Protein AF-A0A6M7V597-F1 (afdb_monomer_lite)

pLDDT: mean 85.28, std 13.42, range [44.25, 96.81]

Structure (mmCIF, N/CA/C/O backbone):
data_AF-A0A6M7V597-F1
#
_entry.id   AF-A0A6M7V597-F1
#
loop_
_atom_site.group_PDB
_atom_site.id
_atom_site.type_symbol
_atom_site.label_atom_id
_atom_site.label_alt_id
_atom_site.label_comp_id
_atom_site.label_asym_id
_atom_site.label_entity_id
_atom_site.label_seq_id
_atom_site.pdbx_PDB_ins_code
_atom_site.Cartn_x
_atom_site.Cartn_y
_atom_site.Cartn_z
_atom_site.occupancy
_atom_site.B_iso_or_equiv
_atom_site.auth_seq_id
_atom_site.auth_comp_id
_atom_site.auth_asym_id
_atom_site.auth_atom_id
_atom_site.pdbx_PDB_model_num
ATOM 1 N N . MET A 1 1 ? 10.655 -44.621 20.139 1.00 44.75 1 MET A N 1
ATOM 2 C CA . MET A 1 1 ? 10.501 -44.171 18.740 1.00 44.75 1 MET A CA 1
ATOM 3 C C . MET A 1 1 ? 11.070 -42.767 18.638 1.00 44.75 1 MET A C 1
ATOM 5 O O . MET A 1 1 ? 10.495 -41.849 19.202 1.00 44.75 1 MET A O 1
ATOM 9 N N . THR A 1 2 ? 12.238 -42.607 18.026 1.00 50.59 2 THR A N 1
ATOM 10 C CA . THR A 1 2 ? 12.882 -41.307 17.798 1.00 50.59 2 THR A CA 1
ATOM 11 C C . THR A 1 2 ? 12.328 -40.707 16.506 1.00 50.59 2 THR A C 1
ATOM 13 O O . THR A 1 2 ? 12.593 -41.222 15.424 1.00 50.59 2 THR A O 1
ATOM 16 N N . MET A 1 3 ? 11.522 -39.646 16.609 1.00 46.53 3 MET A N 1
ATOM 17 C CA . MET A 1 3 ? 11.126 -38.854 15.441 1.00 46.53 3 MET A CA 1
ATOM 18 C C . MET A 1 3 ? 12.353 -38.110 14.910 1.00 46.53 3 MET A C 1
ATOM 20 O O . MET A 1 3 ? 12.938 -37.299 15.625 1.00 46.53 3 MET A O 1
ATOM 24 N N . GLN A 1 4 ? 12.750 -38.387 13.668 1.00 58.03 4 GLN A N 1
ATOM 25 C CA . GLN A 1 4 ? 13.711 -37.535 12.975 1.00 58.03 4 GLN A CA 1
ATOM 26 C C . GLN A 1 4 ? 13.015 -36.241 12.527 1.00 58.03 4 GLN A C 1
ATOM 28 O O . GLN A 1 4 ? 11.910 -36.312 11.983 1.00 58.03 4 GLN A O 1
ATOM 33 N N . PRO A 1 5 ? 13.627 -35.061 12.729 1.00 61.28 5 PRO A N 1
ATOM 34 C CA . PRO A 1 5 ? 13.086 -33.817 12.205 1.00 61.28 5 PRO A CA 1
ATOM 35 C C . PRO A 1 5 ? 13.199 -33.837 10.679 1.00 61.28 5 PRO A C 1
ATOM 37 O O . PRO A 1 5 ? 14.294 -33.972 10.133 1.00 61.28 5 PRO A O 1
ATOM 40 N N . SER A 1 6 ? 12.070 -33.711 9.977 1.00 66.00 6 SER A N 1
ATOM 41 C CA . SER A 1 6 ? 12.079 -33.568 8.522 1.00 66.00 6 SER A CA 1
ATOM 42 C C . SER A 1 6 ? 12.897 -32.333 8.146 1.00 66.00 6 SER A C 1
ATOM 44 O O . SER A 1 6 ? 12.574 -31.222 8.574 1.00 66.00 6 SER A O 1
ATOM 46 N N . THR A 1 7 ? 13.947 -32.508 7.349 1.00 73.50 7 THR A N 1
ATOM 47 C CA . THR A 1 7 ? 14.722 -31.392 6.809 1.00 73.50 7 THR A CA 1
ATOM 48 C C . THR A 1 7 ? 13.814 -30.585 5.885 1.00 73.50 7 THR A C 1
ATOM 50 O O . THR A 1 7 ? 13.470 -31.038 4.797 1.00 73.50 7 THR A O 1
ATOM 53 N N . PHE A 1 8 ? 13.381 -29.402 6.321 1.00 73.38 8 PHE A N 1
ATOM 54 C CA . PHE A 1 8 ? 12.708 -28.461 5.433 1.00 73.38 8 PHE A CA 1
ATOM 55 C C . PHE A 1 8 ? 13.713 -28.028 4.361 1.00 73.38 8 PHE A C 1
ATOM 57 O O . PHE A 1 8 ? 14.662 -27.305 4.659 1.00 73.38 8 PHE A O 1
ATOM 64 N N . ILE A 1 9 ? 13.530 -28.510 3.129 1.00 75.06 9 ILE A N 1
ATOM 65 C CA . ILE A 1 9 ? 14.325 -28.116 1.962 1.00 75.06 9 ILE A CA 1
ATOM 66 C C . ILE A 1 9 ? 13.472 -27.134 1.147 1.00 75.06 9 ILE A C 1
ATOM 68 O O . ILE A 1 9 ? 12.518 -27.558 0.488 1.00 75.06 9 ILE A O 1
ATOM 72 N N . PRO A 1 10 ? 13.773 -25.823 1.179 1.00 72.88 10 PRO A N 1
ATOM 73 C CA . PRO A 1 10 ? 13.021 -24.840 0.411 1.00 72.88 10 PRO A CA 1
ATOM 74 C C . PRO A 1 10 ? 13.079 -25.159 -1.088 1.00 72.88 10 PRO A C 1
ATOM 76 O O . PRO A 1 10 ? 14.158 -25.278 -1.662 1.00 72.88 10 PRO A O 1
ATOM 79 N N . GLY A 1 11 ? 11.918 -25.254 -1.738 1.00 66.88 11 GLY A N 1
ATOM 80 C CA . GLY A 1 11 ? 11.824 -25.315 -3.200 1.00 66.88 11 GLY A CA 1
ATOM 81 C C . GLY A 1 11 ? 11.736 -26.709 -3.829 1.00 66.88 11 GLY A C 1
ATOM 82 O O . GLY A 1 11 ? 11.603 -26.788 -5.049 1.00 66.88 11 GLY A O 1
ATOM 83 N N . ALA A 1 12 ? 11.752 -27.789 -3.040 1.00 65.81 12 ALA A N 1
ATOM 84 C CA . ALA A 1 12 ? 11.666 -29.161 -3.559 1.00 65.81 12 ALA A CA 1
ATOM 85 C C . ALA A 1 12 ? 10.369 -29.443 -4.355 1.00 65.81 12 ALA A C 1
ATOM 87 O O . ALA A 1 12 ? 10.375 -30.252 -5.282 1.00 65.81 12 ALA A O 1
ATOM 88 N N . ASP A 1 13 ? 9.289 -28.709 -4.065 1.00 61.59 13 ASP A N 1
ATOM 89 C CA . ASP A 1 13 ? 7.947 -28.998 -4.591 1.00 61.59 13 ASP A CA 1
ATOM 90 C C . ASP A 1 13 ? 7.454 -27.985 -5.642 1.00 61.59 13 ASP A C 1
ATOM 92 O O . ASP A 1 13 ? 6.268 -27.959 -5.991 1.00 61.59 13 ASP A O 1
ATOM 96 N N . VAL A 1 14 ? 8.323 -27.100 -6.148 1.00 59.81 14 VAL A N 1
ATOM 97 C CA . VAL A 1 14 ? 7.890 -25.975 -6.995 1.00 59.81 14 VAL A CA 1
ATOM 98 C C . VAL A 1 14 ? 7.530 -26.458 -8.402 1.00 59.81 14 VAL A C 1
ATOM 100 O O . VAL A 1 14 ? 8.350 -26.495 -9.316 1.00 59.81 14 VAL A O 1
ATOM 103 N N . LYS A 1 15 ? 6.253 -26.790 -8.606 1.00 63.53 15 LYS A N 1
ATOM 104 C CA . LYS A 1 15 ? 5.660 -26.939 -9.940 1.00 63.53 15 LYS A CA 1
ATOM 105 C C . LYS A 1 15 ? 5.318 -25.561 -10.501 1.00 63.53 15 LYS A C 1
ATOM 107 O O . LYS A 1 15 ? 4.568 -24.803 -9.889 1.00 63.53 15 LYS A O 1
ATOM 112 N N . ASN A 1 16 ? 5.821 -25.252 -11.695 1.00 55.03 16 ASN A N 1
ATOM 113 C CA . ASN A 1 16 ? 5.473 -24.015 -12.391 1.00 55.03 16 ASN A CA 1
ATOM 114 C C . ASN A 1 16 ? 3.992 -24.037 -12.817 1.00 55.03 16 ASN A C 1
ATOM 116 O O . ASN A 1 16 ? 3.599 -24.906 -13.601 1.00 55.03 16 ASN A O 1
ATOM 120 N N . PRO A 1 17 ? 3.153 -23.093 -12.355 1.00 62.25 17 PRO A N 1
ATOM 121 C CA . PRO A 1 17 ? 1.763 -23.033 -12.782 1.00 62.25 17 PRO A CA 1
ATOM 122 C C . PRO A 1 17 ? 1.664 -22.660 -14.270 1.00 62.25 17 PRO A C 1
ATOM 124 O O . PRO A 1 17 ? 2.382 -21.786 -14.762 1.00 62.25 17 PRO A O 1
ATOM 127 N N . ARG A 1 18 ? 0.736 -23.298 -14.997 1.00 52.53 18 ARG A N 1
ATOM 128 C CA . ARG A 1 18 ? 0.399 -22.937 -16.385 1.00 52.53 18 ARG A CA 1
ATOM 129 C C . ARG A 1 18 ? -0.275 -21.561 -16.411 1.00 52.53 18 ARG A C 1
ATOM 131 O O . ARG A 1 18 ? -1.424 -21.415 -16.006 1.00 52.53 18 ARG A O 1
ATOM 138 N N . TRP A 1 19 ? 0.432 -20.552 -16.912 1.00 58.47 19 TRP A N 1
ATOM 139 C CA . TRP A 1 19 ? -0.102 -19.202 -17.110 1.00 58.47 19 TRP A CA 1
ATOM 140 C C . TRP A 1 19 ? -0.934 -19.114 -18.396 1.00 58.47 19 TRP A C 1
ATOM 142 O O . TRP A 1 19 ? -0.467 -19.472 -19.471 1.00 58.47 19 TRP A O 1
ATOM 152 N N . THR A 1 20 ? -2.153 -18.575 -18.310 1.00 62.25 20 THR A N 1
ATOM 153 C CA . THR A 1 20 ? -3.087 -18.447 -19.449 1.00 62.25 20 THR A CA 1
ATOM 154 C C . THR A 1 20 ? -2.984 -17.113 -20.201 1.00 62.25 20 THR A C 1
ATOM 156 O O . THR A 1 20 ? -3.769 -16.857 -21.109 1.00 62.25 20 THR A O 1
ATOM 159 N N . GLY A 1 21 ? -2.050 -16.226 -19.832 1.00 60.31 21 GLY A N 1
ATOM 160 C CA . GLY A 1 21 ? -1.792 -14.936 -20.500 1.00 60.31 21 GLY A CA 1
ATOM 161 C C . GLY A 1 21 ? -2.927 -13.892 -20.447 1.00 60.31 21 GLY A C 1
ATOM 162 O O . GLY A 1 21 ? -2.688 -12.711 -20.713 1.00 60.31 21 GLY A O 1
ATOM 163 N N . LYS A 1 22 ? -4.153 -14.282 -20.071 1.00 68.00 22 LYS A N 1
ATOM 164 C CA . LYS A 1 22 ? -5.321 -13.398 -19.979 1.00 68.00 22 LYS A CA 1
ATOM 165 C C . LYS A 1 22 ? -5.169 -12.422 -18.811 1.00 68.00 22 LYS A C 1
ATOM 167 O O . LYS A 1 22 ? -4.877 -12.805 -17.680 1.00 68.00 22 LYS A O 1
ATOM 172 N N . ARG A 1 23 ? -5.368 -11.132 -19.091 1.00 63.28 23 ARG A N 1
ATOM 173 C CA . ARG A 1 23 ? -5.277 -10.061 -18.089 1.00 63.28 23 ARG A CA 1
ATOM 174 C C . ARG A 1 23 ? -6.613 -9.904 -17.366 1.00 63.28 23 ARG A C 1
ATOM 176 O O . ARG A 1 23 ? -7.634 -9.696 -18.016 1.00 63.28 23 ARG A O 1
ATOM 183 N N . LYS A 1 24 ? -6.591 -9.940 -16.032 1.00 66.19 24 LYS A N 1
ATOM 184 C CA . LYS A 1 24 ? -7.755 -9.618 -15.197 1.00 66.19 24 LYS A CA 1
ATOM 185 C C . LYS A 1 24 ? -8.059 -8.117 -15.298 1.00 66.19 24 LYS A C 1
ATOM 187 O O . LYS A 1 24 ? -7.165 -7.299 -15.075 1.00 66.19 24 LYS A O 1
ATOM 192 N N . LYS A 1 25 ? -9.296 -7.759 -15.653 1.00 69.62 25 LYS A N 1
ATOM 193 C CA . LYS A 1 25 ? -9.825 -6.400 -15.465 1.00 69.62 25 LYS A CA 1
ATOM 194 C C . LYS A 1 25 ? -10.380 -6.331 -14.045 1.00 69.62 25 LYS A C 1
ATOM 196 O O . LYS A 1 25 ? -11.213 -7.158 -13.698 1.00 69.62 25 LYS A O 1
ATOM 201 N N . ILE A 1 26 ? -9.883 -5.395 -13.246 1.00 67.19 26 ILE A N 1
ATOM 202 C CA . ILE A 1 26 ? -10.369 -5.159 -11.881 1.00 67.19 26 ILE A CA 1
ATOM 203 C C . ILE A 1 26 ? -11.275 -3.924 -11.917 1.00 67.19 26 ILE A C 1
ATOM 205 O O . ILE A 1 26 ? -10.907 -2.957 -12.603 1.00 67.19 26 ILE A O 1
ATOM 209 N N . PRO A 1 27 ? -12.444 -3.948 -11.249 1.00 68.00 27 PRO A N 1
ATOM 210 C CA . PRO A 1 27 ? -13.288 -2.771 -11.105 1.00 68.00 27 PRO A CA 1
ATOM 211 C C . PRO A 1 27 ? -12.476 -1.639 -10.475 1.00 68.00 27 PRO A C 1
ATOM 213 O O . PRO A 1 27 ? -11.768 -1.834 -9.490 1.00 68.00 27 PRO A O 1
ATOM 216 N N . ARG A 1 28 ? -12.539 -0.445 -11.064 1.00 73.56 28 ARG A N 1
ATOM 217 C CA . ARG A 1 28 ? -11.956 0.737 -10.426 1.00 73.56 28 ARG A CA 1
ATOM 218 C C . ARG A 1 28 ? -12.933 1.256 -9.380 1.00 73.56 28 ARG A C 1
ATOM 220 O O . ARG A 1 28 ? -14.139 1.282 -9.623 1.00 73.56 28 ARG A O 1
ATOM 227 N N . CYS A 1 29 ? -12.400 1.724 -8.260 1.00 71.75 29 CYS A N 1
ATOM 228 C CA . CYS A 1 29 ? -13.127 2.459 -7.242 1.00 71.75 29 CYS A CA 1
ATOM 229 C C . CYS A 1 29 ? -13.735 3.707 -7.892 1.00 71.75 29 CYS A C 1
ATOM 231 O O . CYS A 1 29 ? -13.055 4.700 -8.151 1.00 71.75 29 CYS A O 1
ATOM 233 N N . THR A 1 30 ? -15.015 3.607 -8.242 1.00 63.25 30 THR A N 1
ATOM 234 C CA . THR A 1 30 ? -15.717 4.620 -9.043 1.00 63.25 30 THR A CA 1
ATOM 235 C C . THR A 1 30 ? -16.148 5.795 -8.165 1.00 63.25 30 THR A C 1
ATOM 237 O O . THR A 1 30 ? -16.173 6.936 -8.610 1.00 63.25 30 THR A O 1
ATOM 240 N N . SER A 1 31 ? -16.382 5.527 -6.880 1.00 69.88 31 SER A N 1
ATOM 241 C CA . SER A 1 31 ? -16.787 6.496 -5.858 1.00 69.88 31 SER A CA 1
ATOM 242 C C . SER A 1 31 ? -15.650 7.418 -5.392 1.00 69.88 31 SER A C 1
ATOM 244 O O . SER A 1 31 ? -15.878 8.347 -4.616 1.00 69.88 31 SER A O 1
ATOM 246 N N . GLY A 1 32 ? -14.418 7.174 -5.848 1.00 81.38 32 GLY A N 1
ATOM 247 C CA . GLY A 1 32 ? -13.214 7.849 -5.371 1.00 81.38 32 GLY A CA 1
ATOM 248 C C . GLY A 1 32 ? -12.743 7.354 -3.998 1.00 81.38 32 GLY A C 1
ATOM 249 O O . GLY A 1 32 ? -13.398 6.556 -3.326 1.00 81.38 32 GLY A O 1
ATOM 250 N N . SER A 1 33 ? -11.579 7.842 -3.579 1.00 89.19 33 SER A N 1
ATOM 251 C CA . SER A 1 33 ? -10.914 7.473 -2.324 1.00 89.19 33 SER A CA 1
ATOM 252 C C . SER A 1 33 ? -10.693 8.696 -1.437 1.00 89.19 33 SER A C 1
ATOM 254 O O . SER A 1 33 ? -10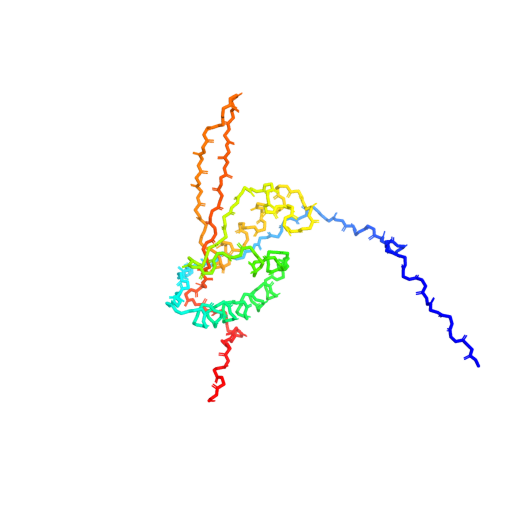.469 9.798 -1.940 1.00 89.19 33 SER A O 1
ATOM 256 N N . ILE A 1 34 ? -10.730 8.504 -0.120 1.00 90.94 34 ILE A N 1
ATOM 257 C CA . ILE A 1 34 ? -10.421 9.531 0.882 1.00 90.94 34 ILE A CA 1
ATOM 258 C C . ILE A 1 34 ? -9.113 9.158 1.572 1.00 90.94 34 ILE A C 1
ATOM 260 O O . ILE A 1 34 ? -8.862 7.990 1.870 1.00 90.94 34 ILE A O 1
ATOM 264 N N . HIS A 1 35 ? -8.263 10.157 1.808 1.00 91.44 35 HIS A N 1
ATOM 265 C CA . HIS A 1 35 ? -7.056 9.974 2.605 1.00 91.44 35 HIS A CA 1
ATOM 266 C C . HIS A 1 35 ? -7.406 9.500 4.011 1.00 91.44 35 HIS A C 1
ATOM 268 O O . HIS A 1 35 ? -8.301 10.057 4.640 1.00 91.44 35 HIS A O 1
ATOM 274 N N . MET A 1 36 ? -6.646 8.536 4.526 1.00 91.94 36 MET A N 1
ATOM 275 C CA . MET A 1 36 ? -6.746 8.182 5.937 1.00 91.94 36 MET A CA 1
ATOM 276 C C . MET A 1 36 ? -6.488 9.420 6.799 1.00 91.94 36 MET A C 1
ATOM 278 O O . MET A 1 36 ? -5.489 10.127 6.603 1.00 91.94 36 MET A O 1
ATOM 282 N N . THR A 1 37 ? -7.387 9.672 7.751 1.00 88.25 37 THR A N 1
ATOM 283 C CA . THR A 1 37 ? -7.129 10.622 8.831 1.00 88.25 37 THR A CA 1
ATOM 284 C C . THR A 1 37 ? -5.982 10.063 9.651 1.00 88.25 37 THR A C 1
ATOM 286 O O . THR A 1 37 ? -6.048 8.938 10.137 1.00 88.25 37 THR A O 1
ATOM 289 N N . TRP A 1 38 ? -4.904 10.830 9.740 1.00 88.62 38 TRP A N 1
ATOM 290 C CA . TRP A 1 38 ? -3.702 10.401 10.431 1.00 88.62 38 TRP A CA 1
ATOM 291 C C . TRP A 1 38 ? -3.657 11.038 11.814 1.00 88.62 38 TRP A C 1
ATOM 293 O O . TRP A 1 38 ? -3.958 12.227 11.956 1.00 88.62 38 TRP A O 1
ATOM 303 N N . GLY A 1 39 ? -3.300 10.239 12.815 1.00 88.38 39 GLY A N 1
ATOM 304 C CA . GLY A 1 39 ? -3.174 10.682 14.194 1.00 88.38 39 GLY A CA 1
ATOM 305 C C . GLY A 1 39 ? -2.070 11.714 14.405 1.00 88.38 39 GLY A C 1
ATOM 306 O O . GLY A 1 39 ? -1.161 11.873 13.587 1.00 88.38 39 GLY A O 1
ATOM 307 N N . LYS A 1 40 ? -2.125 12.401 15.546 1.00 89.81 40 LYS A N 1
ATOM 308 C CA . LYS A 1 40 ? -1.025 13.237 16.051 1.00 89.81 40 LYS A CA 1
ATOM 309 C C . LYS A 1 40 ? -0.078 12.432 16.933 1.00 89.81 40 LYS A C 1
ATOM 311 O O . LYS A 1 40 ? 1.110 12.741 16.997 1.00 89.81 40 LYS A O 1
ATOM 316 N N . THR A 1 41 ? -0.602 11.420 17.622 1.00 93.56 41 THR A N 1
ATOM 317 C CA . THR A 1 41 ? 0.178 10.542 18.498 1.00 93.56 41 THR A CA 1
ATOM 318 C C . THR A 1 41 ? 0.558 9.248 17.784 1.00 93.56 41 THR A C 1
ATOM 320 O O . THR A 1 41 ? -0.105 8.828 16.838 1.00 93.56 41 THR A O 1
ATOM 323 N N . ILE A 1 42 ? 1.627 8.587 18.244 1.00 91.25 42 ILE A N 1
ATOM 324 C CA . ILE A 1 42 ? 2.053 7.291 17.687 1.00 91.25 42 ILE A CA 1
ATOM 325 C C . ILE A 1 42 ? 0.923 6.264 17.808 1.00 91.25 42 ILE A C 1
ATOM 327 O O . ILE A 1 42 ? 0.658 5.554 16.846 1.00 91.25 42 ILE A O 1
ATOM 331 N N . LYS A 1 43 ? 0.222 6.234 18.949 1.00 92.44 43 LYS A N 1
ATOM 332 C CA . LYS A 1 43 ? -0.906 5.324 19.173 1.00 92.44 43 LYS A CA 1
ATOM 333 C C . LYS A 1 43 ? -2.011 5.529 18.135 1.00 92.44 43 LYS A C 1
ATOM 335 O O . LYS A 1 43 ? -2.371 4.582 17.454 1.00 92.44 43 LYS A O 1
ATOM 340 N N . GLU A 1 44 ? -2.459 6.768 17.935 1.00 93.00 44 GLU A N 1
ATOM 341 C CA . GLU A 1 44 ? -3.467 7.083 16.912 1.00 93.00 44 GLU A CA 1
ATOM 342 C C . GLU A 1 44 ? -3.000 6.723 15.490 1.00 93.00 44 GLU A C 1
ATOM 344 O O . GLU A 1 44 ? -3.811 6.337 14.654 1.00 93.00 44 GLU A O 1
ATOM 349 N N . CYS A 1 45 ? -1.701 6.843 15.193 1.00 93.75 45 CYS A N 1
ATOM 350 C CA . CYS A 1 45 ? -1.147 6.430 13.900 1.00 93.75 45 CYS A CA 1
ATOM 351 C C . CYS A 1 45 ? -1.161 4.904 13.724 1.00 93.75 45 CYS A C 1
ATOM 353 O O . CYS A 1 45 ? -1.469 4.420 12.636 1.00 93.75 45 CYS A O 1
ATOM 355 N N . GLU A 1 46 ? -0.825 4.147 14.772 1.00 94.12 46 GLU A N 1
ATOM 356 C CA . GLU A 1 46 ? -0.903 2.681 14.763 1.00 94.12 46 GLU A CA 1
ATOM 357 C C . GLU A 1 46 ? -2.353 2.206 14.643 1.00 94.12 46 GLU A C 1
ATOM 359 O O . GLU A 1 46 ? -2.624 1.309 13.849 1.00 94.12 46 GLU A O 1
ATOM 364 N N . ASP A 1 47 ? -3.285 2.839 15.358 1.00 93.75 47 ASP A N 1
ATOM 365 C CA . ASP A 1 47 ? -4.715 2.534 15.268 1.00 93.75 47 ASP A CA 1
ATOM 366 C C . ASP A 1 47 ? -5.254 2.828 13.864 1.00 93.75 47 ASP A C 1
ATOM 368 O O . ASP A 1 47 ? -5.846 1.952 13.236 1.00 93.75 47 ASP A O 1
ATOM 372 N N . ALA A 1 48 ? -4.939 4.001 13.303 1.00 93.81 48 ALA A N 1
ATOM 373 C CA . ALA A 1 48 ? -5.302 4.337 11.928 1.00 93.81 48 ALA A CA 1
ATOM 374 C C . ALA A 1 48 ? -4.696 3.352 10.914 1.00 93.81 48 ALA A C 1
ATOM 376 O O . ALA A 1 48 ? -5.350 2.971 9.940 1.00 93.81 48 ALA A O 1
ATOM 377 N N . PHE A 1 49 ? -3.450 2.915 11.126 1.00 95.56 49 PHE A N 1
ATOM 378 C CA . PHE A 1 49 ? -2.842 1.884 10.292 1.00 95.56 49 PHE A CA 1
ATOM 379 C C . PHE A 1 49 ? -3.577 0.545 10.415 1.00 95.56 49 PHE A C 1
ATOM 381 O O . PHE A 1 49 ? -3.836 -0.090 9.394 1.00 95.56 49 PHE A O 1
ATOM 388 N N . ALA A 1 50 ? -3.902 0.112 11.633 1.00 95.06 50 ALA A N 1
ATOM 389 C CA . ALA A 1 50 ? -4.594 -1.144 11.888 1.00 95.06 50 ALA A CA 1
ATOM 390 C C . ALA A 1 50 ? -5.978 -1.163 11.225 1.00 95.06 50 ALA A C 1
ATOM 392 O O . ALA A 1 50 ? -6.308 -2.134 10.541 1.00 95.06 50 ALA A O 1
ATOM 393 N N . ASP A 1 51 ? -6.736 -0.072 11.340 1.00 93.94 51 ASP A N 1
ATOM 394 C CA . ASP A 1 51 ? -8.054 0.079 10.717 1.00 93.94 51 ASP A CA 1
ATOM 395 C C . ASP A 1 51 ? -7.952 0.031 9.187 1.00 93.94 51 ASP A C 1
ATOM 397 O O . ASP A 1 51 ? -8.686 -0.706 8.518 1.00 93.94 51 ASP A O 1
ATOM 401 N N . TRP A 1 52 ? -6.978 0.756 8.622 1.00 95.81 52 TRP A N 1
ATOM 402 C CA . TRP A 1 52 ? -6.690 0.708 7.190 1.00 95.81 52 TRP A CA 1
ATOM 403 C C . TRP A 1 52 ? -6.313 -0.705 6.740 1.00 95.81 52 TRP A C 1
ATOM 405 O O . TRP A 1 52 ? -6.847 -1.200 5.749 1.00 95.81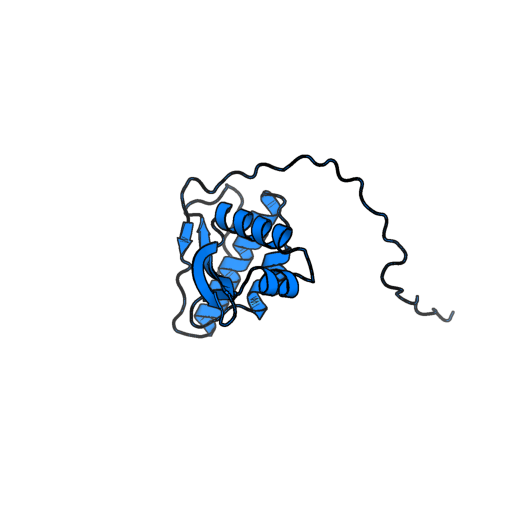 52 TRP A O 1
ATOM 415 N N . HIS A 1 53 ? -5.411 -1.370 7.463 1.00 96.81 53 HIS A N 1
ATOM 416 C CA . HIS A 1 53 ? -4.900 -2.689 7.106 1.00 96.81 53 HIS A CA 1
ATOM 417 C C . HIS A 1 53 ? -6.003 -3.750 7.173 1.00 96.81 53 HIS A C 1
ATOM 419 O O . HIS A 1 53 ? -6.095 -4.594 6.282 1.00 96.81 53 HIS A O 1
ATOM 425 N N . HIS A 1 54 ? -6.885 -3.668 8.173 1.00 95.56 54 HIS A N 1
ATOM 426 C CA . HIS A 1 54 ? -8.053 -4.535 8.309 1.00 95.56 54 HIS A CA 1
ATOM 427 C C . HIS A 1 54 ? -8.989 -4.427 7.097 1.00 95.56 54 HIS A C 1
ATOM 429 O O . HIS A 1 54 ? -9.341 -5.442 6.491 1.00 95.56 54 HIS A O 1
ATOM 435 N N . CYS A 1 55 ? -9.330 -3.204 6.682 1.00 94.88 55 CYS A N 1
ATOM 436 C CA . CYS A 1 55 ? -10.155 -2.977 5.493 1.00 94.88 55 CYS A CA 1
ATOM 437 C C . CYS A 1 55 ? -9.435 -3.413 4.210 1.00 94.88 55 CYS A C 1
ATOM 439 O O . CYS A 1 55 ? -10.027 -4.038 3.329 1.00 94.88 55 CYS A O 1
ATOM 441 N N . ALA A 1 56 ? -8.142 -3.103 4.099 1.00 96.00 56 ALA A N 1
ATOM 442 C CA . ALA A 1 56 ? -7.345 -3.417 2.924 1.00 96.00 56 ALA A CA 1
ATOM 443 C C . ALA A 1 56 ? -7.227 -4.930 2.697 1.00 96.00 56 ALA A C 1
ATOM 445 O O . ALA A 1 56 ? -7.319 -5.371 1.552 1.00 96.00 56 ALA A O 1
ATOM 446 N N . LEU A 1 57 ? -7.082 -5.728 3.760 1.00 96.50 57 LEU A N 1
ATOM 447 C CA . LEU A 1 57 ? -7.086 -7.192 3.676 1.00 96.50 57 LEU A CA 1
ATOM 448 C C . LEU A 1 57 ? -8.393 -7.719 3.075 1.00 96.50 57 LEU A C 1
ATOM 450 O O . LEU A 1 57 ? -8.351 -8.531 2.151 1.00 96.50 57 LEU A O 1
ATOM 454 N N . GLN A 1 58 ? -9.538 -7.226 3.554 1.00 95.44 58 GLN A N 1
ATOM 455 C CA . GLN A 1 58 ? -10.856 -7.633 3.060 1.00 95.44 58 GLN A CA 1
ATOM 456 C C . GLN A 1 58 ? -11.060 -7.238 1.592 1.00 95.44 58 GLN A C 1
ATOM 458 O O . GLN A 1 58 ? -11.474 -8.066 0.781 1.00 95.44 58 GLN A O 1
ATOM 463 N N . ILE A 1 59 ? -10.700 -6.004 1.221 1.00 93.31 59 ILE A N 1
ATOM 464 C CA . ILE A 1 59 ? -10.809 -5.501 -0.157 1.00 93.31 59 ILE A CA 1
ATOM 465 C C . ILE A 1 59 ? -9.929 -6.317 -1.112 1.00 93.31 59 ILE A C 1
ATOM 467 O O . ILE A 1 59 ? -10.386 -6.759 -2.165 1.00 93.31 59 ILE A O 1
ATOM 471 N N . VAL A 1 60 ? -8.662 -6.542 -0.748 1.00 93.81 60 VAL A N 1
ATOM 472 C CA . VAL A 1 60 ? -7.709 -7.308 -1.568 1.00 93.81 60 VAL A CA 1
ATOM 473 C C . VAL A 1 60 ? -8.161 -8.759 -1.723 1.00 93.81 60 VAL A C 1
ATOM 475 O O . VAL A 1 60 ? -8.041 -9.314 -2.819 1.00 93.81 60 VAL A O 1
ATOM 478 N N . HIS A 1 61 ? -8.711 -9.354 -0.661 1.00 93.88 61 HIS A N 1
ATOM 479 C CA . HIS A 1 61 ? -9.279 -10.697 -0.697 1.00 93.88 61 HIS A CA 1
ATOM 480 C C . HIS A 1 61 ? -10.475 -10.785 -1.651 1.00 93.88 61 HIS A C 1
ATOM 482 O O . HIS A 1 61 ? -10.458 -11.609 -2.568 1.00 93.88 61 HIS A O 1
ATOM 488 N N . ALA A 1 62 ? -11.472 -9.910 -1.481 1.00 91.12 62 ALA A N 1
ATOM 489 C CA . ALA A 1 62 ? -12.689 -9.890 -2.292 1.00 91.12 62 ALA A CA 1
ATOM 490 C C . ALA A 1 62 ? -12.381 -9.725 -3.788 1.00 91.12 62 ALA A C 1
ATOM 492 O O . ALA A 1 62 ? -12.954 -10.403 -4.639 1.00 91.12 62 ALA A O 1
ATOM 493 N N . GLU A 1 63 ? -11.399 -8.884 -4.112 1.00 89.88 63 GLU A N 1
ATOM 494 C CA . GLU A 1 63 ? -10.985 -8.615 -5.490 1.00 89.88 63 GLU A CA 1
ATOM 495 C C . GLU A 1 63 ? -9.932 -9.601 -6.009 1.00 89.88 63 GLU A C 1
ATOM 497 O O . GLU A 1 63 ? -9.475 -9.483 -7.152 1.00 89.88 63 GLU A O 1
ATOM 502 N N . ASN A 1 64 ? -9.554 -10.603 -5.203 1.00 89.44 64 ASN A N 1
ATOM 503 C CA . ASN A 1 64 ? -8.537 -11.614 -5.488 1.00 89.44 64 ASN A CA 1
ATOM 504 C C . ASN A 1 64 ? -7.293 -10.973 -6.138 1.00 89.44 64 ASN A C 1
ATOM 506 O O . ASN A 1 64 ? -6.914 -11.270 -7.282 1.00 89.44 64 ASN A O 1
ATOM 510 N N . VAL A 1 65 ? -6.746 -9.988 -5.422 1.00 91.69 65 VAL A N 1
ATOM 511 C CA . VAL A 1 65 ? -5.498 -9.283 -5.720 1.00 91.69 65 VAL A CA 1
ATOM 512 C C . VAL A 1 65 ? -4.384 -9.853 -4.841 1.00 91.69 65 VAL A C 1
ATOM 514 O O . VAL A 1 65 ? -4.611 -10.405 -3.772 1.00 91.69 65 VAL A O 1
ATOM 517 N N . SER A 1 66 ? -3.149 -9.751 -5.322 1.00 92.12 66 SER A N 1
ATOM 518 C CA . SER A 1 66 ? -1.957 -10.163 -4.581 1.00 92.12 66 SER A CA 1
ATOM 519 C C . SER A 1 66 ? -1.803 -9.366 -3.283 1.00 92.12 66 SER A C 1
ATOM 521 O O . SER A 1 66 ? -1.764 -8.142 -3.336 1.00 92.12 66 SER A O 1
ATOM 523 N N . PHE A 1 67 ? -1.595 -10.050 -2.154 1.00 94.81 67 PHE A N 1
ATOM 524 C CA . PHE A 1 67 ? -1.294 -9.443 -0.847 1.00 94.81 67 PHE A CA 1
ATOM 525 C C . PHE A 1 67 ? 0.124 -8.851 -0.742 1.00 94.81 67 PHE A C 1
ATOM 527 O O . PHE A 1 67 ? 0.498 -8.335 0.311 1.00 94.81 67 PHE A O 1
ATOM 534 N N . ARG A 1 68 ? 0.930 -8.908 -1.813 1.00 94.19 68 ARG A N 1
ATOM 535 C CA . ARG A 1 68 ? 2.355 -8.537 -1.789 1.00 94.19 68 ARG A CA 1
ATOM 536 C C . ARG A 1 68 ? 2.608 -7.143 -1.226 1.00 94.19 68 ARG A C 1
ATOM 538 O O . ARG A 1 68 ? 3.543 -6.991 -0.452 1.00 94.19 68 ARG A O 1
ATOM 545 N N . LEU A 1 69 ? 1.814 -6.138 -1.605 1.00 93.81 69 LEU A N 1
ATOM 546 C CA . LEU A 1 69 ? 2.013 -4.786 -1.075 1.00 93.81 69 LEU A CA 1
ATOM 547 C C . LEU A 1 69 ? 1.709 -4.737 0.422 1.00 93.81 69 LEU A C 1
ATOM 549 O O . LEU A 1 69 ? 2.504 -4.188 1.176 1.00 93.81 69 LEU A O 1
ATOM 553 N N . LEU A 1 70 ? 0.612 -5.359 0.866 1.00 95.38 70 LEU A N 1
ATOM 554 C CA . LEU A 1 70 ? 0.246 -5.387 2.288 1.00 95.38 70 LEU A CA 1
ATOM 555 C C . LEU A 1 70 ? 1.347 -6.004 3.152 1.00 95.38 70 LEU A C 1
ATOM 557 O O . LEU A 1 70 ? 1.621 -5.488 4.231 1.00 95.38 70 LEU A O 1
ATOM 561 N N . ALA A 1 71 ? 2.039 -7.022 2.635 1.00 93.12 71 ALA A N 1
ATOM 562 C CA . ALA A 1 71 ? 3.099 -7.719 3.355 1.00 93.12 71 ALA A CA 1
ATOM 563 C C . ALA A 1 71 ? 4.261 -6.814 3.802 1.00 93.12 71 ALA A C 1
ATOM 565 O O . ALA A 1 71 ? 4.900 -7.114 4.805 1.00 93.12 71 ALA A O 1
ATOM 566 N N . PHE A 1 72 ? 4.539 -5.714 3.092 1.00 94.31 72 PHE A N 1
ATOM 567 C CA . PHE A 1 72 ? 5.653 -4.822 3.433 1.00 94.31 72 PHE A CA 1
ATOM 568 C C . PHE A 1 72 ? 5.223 -3.409 3.835 1.00 94.31 72 PHE A C 1
ATOM 570 O O . PHE A 1 72 ? 6.062 -2.629 4.284 1.00 94.31 72 PHE A O 1
ATOM 577 N N . VAL A 1 73 ? 3.941 -3.045 3.707 1.00 95.62 73 VAL A N 1
ATOM 578 C CA . VAL A 1 73 ? 3.492 -1.668 3.976 1.00 95.62 73 VAL A CA 1
ATOM 579 C C . VAL A 1 73 ? 3.889 -1.227 5.380 1.00 95.62 73 VAL A C 1
ATOM 581 O O . VAL A 1 73 ? 4.528 -0.190 5.513 1.00 95.62 73 VAL A O 1
ATOM 584 N N . ARG A 1 74 ? 3.598 -2.024 6.417 1.00 94.44 74 ARG A N 1
ATOM 585 C CA . ARG A 1 74 ? 3.889 -1.652 7.814 1.00 94.44 74 ARG A CA 1
ATOM 586 C C . ARG A 1 74 ? 5.369 -1.361 8.072 1.00 94.44 74 ARG A C 1
ATOM 588 O O . ARG A 1 74 ? 5.684 -0.490 8.881 1.00 94.44 74 ARG A O 1
ATOM 595 N N . GLN A 1 75 ? 6.257 -2.095 7.405 1.00 94.81 75 GLN A N 1
ATOM 596 C CA . GLN A 1 75 ? 7.704 -1.982 7.576 1.00 94.81 75 GLN A CA 1
ATOM 597 C C . GLN A 1 75 ? 8.261 -0.695 6.954 1.00 94.81 75 GLN A C 1
ATOM 599 O O . GLN A 1 75 ? 9.179 -0.097 7.509 1.00 94.81 75 GLN A O 1
ATOM 604 N N . TYR A 1 76 ? 7.710 -0.267 5.815 1.00 95.56 76 TYR A N 1
ATOM 605 C CA . TYR A 1 76 ? 8.213 0.881 5.048 1.00 95.56 76 TYR A CA 1
ATOM 606 C C . TYR A 1 76 ? 7.333 2.133 5.159 1.00 95.56 76 TYR A C 1
ATOM 608 O O . TYR A 1 76 ? 7.617 3.155 4.529 1.00 95.56 76 TYR A O 1
ATOM 616 N N . LEU A 1 77 ? 6.261 2.072 5.949 1.00 95.81 77 LEU A N 1
ATOM 617 C CA . LEU A 1 77 ? 5.372 3.196 6.200 1.00 95.81 77 LEU A CA 1
ATOM 618 C C . LEU A 1 77 ? 6.075 4.255 7.045 1.00 95.81 77 LEU A C 1
ATOM 620 O O . LEU A 1 77 ? 6.515 4.003 8.166 1.00 95.81 77 LEU A O 1
ATOM 624 N N . ASN A 1 78 ? 6.110 5.483 6.537 1.00 94.44 78 ASN A N 1
ATOM 625 C CA . ASN A 1 78 ? 6.446 6.626 7.363 1.00 94.44 78 ASN A CA 1
ATOM 626 C C . ASN A 1 78 ? 5.255 6.943 8.274 1.00 94.44 78 ASN A C 1
ATOM 628 O O . ASN A 1 78 ? 4.283 7.569 7.844 1.00 94.44 78 ASN A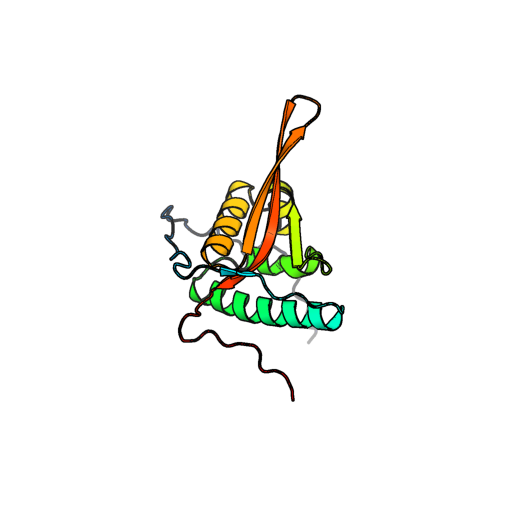 O 1
ATOM 632 N N . MET A 1 79 ? 5.362 6.539 9.540 1.00 91.50 79 MET A N 1
ATOM 633 C C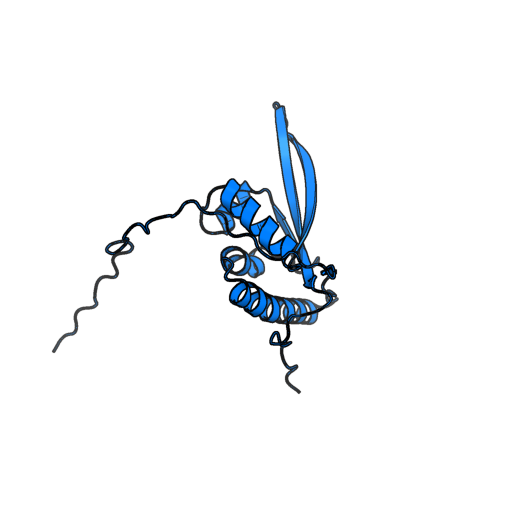A . MET A 1 79 ? 4.320 6.747 10.548 1.00 91.50 79 MET A CA 1
ATOM 634 C C . MET A 1 79 ? 4.037 8.210 10.877 1.00 91.50 79 MET A C 1
ATOM 636 O O . MET A 1 79 ? 3.032 8.485 11.511 1.00 91.50 79 MET A O 1
ATOM 640 N N . LYS A 1 80 ? 4.867 9.171 10.460 1.00 88.94 80 LYS A N 1
ATOM 641 C CA . LYS A 1 80 ? 4.550 10.597 10.647 1.00 88.94 80 LYS A CA 1
ATOM 642 C C . LYS A 1 80 ? 3.607 11.128 9.573 1.00 88.94 80 LYS A C 1
ATOM 644 O O . LYS A 1 80 ? 2.883 12.084 9.814 1.00 88.94 80 LYS A O 1
ATOM 649 N N . THR A 1 81 ? 3.653 10.551 8.376 1.00 89.94 81 THR A N 1
ATOM 650 C CA . THR A 1 81 ? 2.953 11.085 7.199 1.00 89.94 81 THR A CA 1
ATOM 651 C C . THR A 1 81 ? 1.893 10.139 6.642 1.00 89.94 81 THR A C 1
ATOM 653 O O . THR A 1 81 ? 1.111 10.555 5.787 1.00 89.94 81 THR A O 1
ATOM 656 N N . GLY A 1 82 ? 1.865 8.876 7.079 1.00 92.75 82 GLY A N 1
ATOM 657 C CA . GLY A 1 82 ? 0.979 7.850 6.526 1.00 92.75 82 GLY A CA 1
ATOM 658 C C . GLY A 1 82 ? 1.296 7.545 5.058 1.00 92.75 82 GLY A C 1
ATOM 659 O O . GLY A 1 82 ? 0.391 7.315 4.251 1.00 92.75 82 GLY A O 1
ATOM 660 N N . THR A 1 83 ? 2.577 7.616 4.676 1.00 96.06 83 THR A N 1
ATOM 661 C CA . THR A 1 83 ? 3.020 7.424 3.286 1.00 96.06 83 THR A CA 1
ATOM 662 C C . THR A 1 83 ? 4.184 6.458 3.165 1.00 96.06 83 THR A C 1
ATOM 664 O O . THR A 1 83 ? 5.069 6.450 4.018 1.00 96.06 83 THR A O 1
ATOM 667 N N . ILE A 1 84 ? 4.261 5.760 2.037 1.00 96.19 84 ILE A N 1
ATOM 668 C CA . ILE A 1 84 ? 5.450 5.024 1.605 1.00 96.19 84 ILE A CA 1
ATOM 669 C C . ILE A 1 84 ? 5.991 5.689 0.346 1.00 96.19 84 ILE A C 1
ATOM 671 O O . ILE A 1 84 ? 5.233 5.945 -0.588 1.00 96.19 84 ILE A O 1
ATOM 675 N N . SER A 1 85 ? 7.292 5.955 0.306 1.00 96.00 85 SER A N 1
ATOM 676 C CA . SER A 1 85 ? 7.952 6.553 -0.854 1.00 96.00 85 SER A CA 1
ATOM 677 C C . SER A 1 85 ? 9.059 5.649 -1.366 1.00 96.00 85 SER A C 1
ATOM 679 O O . SER A 1 85 ? 9.825 5.103 -0.579 1.00 96.00 85 SER A O 1
ATOM 681 N N . GLY A 1 86 ? 9.161 5.528 -2.685 1.00 94.81 86 GLY A N 1
ATOM 682 C CA . GLY A 1 86 ? 10.217 4.761 -3.330 1.00 94.81 86 GLY A CA 1
ATOM 683 C C . GLY A 1 86 ? 10.064 4.724 -4.844 1.00 94.81 86 GLY A C 1
ATOM 684 O O . GLY A 1 86 ? 9.045 5.107 -5.421 1.00 94.81 86 GLY A O 1
ATOM 685 N N . THR A 1 87 ? 11.098 4.263 -5.517 1.00 94.69 87 THR A N 1
ATOM 686 C CA . THR A 1 87 ? 11.072 3.913 -6.934 1.00 94.69 87 THR A CA 1
ATOM 687 C C . THR A 1 87 ? 10.380 2.563 -7.126 1.00 94.69 87 THR A C 1
ATOM 689 O O . THR A 1 87 ? 10.326 1.732 -6.218 1.00 94.69 87 THR A O 1
ATOM 692 N N . ASN A 1 88 ? 9.892 2.271 -8.336 1.00 92.69 88 ASN A N 1
ATOM 693 C CA . ASN A 1 88 ? 9.341 0.937 -8.617 1.00 92.69 88 ASN A CA 1
ATOM 694 C C . ASN A 1 88 ? 10.388 -0.180 -8.422 1.00 92.69 88 ASN A C 1
ATOM 696 O O . ASN A 1 88 ? 10.014 -1.312 -8.139 1.00 92.69 88 ASN A O 1
ATOM 700 N N . LEU A 1 89 ? 11.684 0.110 -8.577 1.00 93.94 89 LEU A N 1
ATOM 701 C CA . LEU A 1 89 ? 12.742 -0.861 -8.296 1.00 93.94 89 LEU A CA 1
ATOM 702 C C . LEU A 1 89 ? 12.829 -1.174 -6.797 1.00 93.94 89 LEU A C 1
ATOM 704 O O . LEU A 1 89 ? 12.936 -2.337 -6.418 1.00 93.94 89 LEU A O 1
ATOM 708 N N . GLU A 1 90 ? 12.761 -0.155 -5.947 1.00 95.31 90 GLU A N 1
ATOM 709 C CA . GLU A 1 90 ? 12.764 -0.327 -4.493 1.00 95.31 90 GLU A CA 1
ATOM 710 C C . GLU A 1 90 ? 11.521 -1.083 -4.030 1.00 95.31 90 GLU A C 1
ATOM 712 O O . GLU A 1 90 ? 11.656 -2.093 -3.346 1.00 95.31 90 GLU A O 1
ATOM 717 N N . PHE A 1 91 ? 10.329 -0.701 -4.496 1.00 95.69 91 PHE A N 1
ATOM 718 C CA . PHE A 1 91 ? 9.100 -1.439 -4.190 1.00 95.69 91 PHE A CA 1
ATOM 719 C C . PHE A 1 91 ? 9.162 -2.905 -4.642 1.00 95.69 91 PHE A C 1
ATOM 721 O O . PHE A 1 91 ? 8.681 -3.793 -3.941 1.00 95.69 91 PHE A O 1
ATOM 728 N N . ALA A 1 92 ? 9.766 -3.183 -5.801 1.00 94.69 92 ALA A N 1
ATOM 729 C CA . ALA A 1 92 ? 9.952 -4.547 -6.290 1.00 94.69 92 ALA A CA 1
ATOM 730 C C . ALA A 1 92 ? 10.828 -5.386 -5.348 1.00 94.69 92 ALA A C 1
ATOM 732 O O . ALA A 1 92 ? 10.512 -6.554 -5.106 1.00 94.69 92 ALA A O 1
ATOM 733 N N . LYS A 1 93 ? 11.895 -4.788 -4.801 1.00 94.75 93 LYS A N 1
ATOM 734 C CA . LYS A 1 93 ? 12.766 -5.419 -3.801 1.00 94.75 93 LYS A CA 1
ATOM 735 C C . LYS A 1 93 ? 12.027 -5.645 -2.481 1.00 94.75 93 LYS A C 1
ATOM 737 O O . LYS A 1 93 ? 12.053 -6.763 -1.981 1.00 94.75 93 LYS A O 1
ATOM 742 N N . MET A 1 94 ? 11.319 -4.630 -1.976 1.00 93.44 94 MET A N 1
ATOM 743 C CA . MET A 1 94 ? 10.509 -4.721 -0.748 1.00 93.44 94 MET A CA 1
ATOM 744 C C . MET A 1 94 ? 9.456 -5.834 -0.842 1.00 93.44 94 MET A C 1
ATOM 746 O O . MET A 1 94 ? 9.239 -6.573 0.109 1.00 93.44 94 MET A O 1
ATOM 750 N N . GLY A 1 95 ? 8.848 -6.004 -2.019 1.00 89.69 95 GLY A N 1
ATOM 751 C CA . GLY A 1 95 ? 7.856 -7.043 -2.300 1.00 89.69 95 GLY A CA 1
ATOM 752 C C . GLY A 1 95 ? 8.409 -8.452 -2.542 1.00 89.69 95 GLY A C 1
ATOM 753 O O . GLY A 1 95 ? 7.713 -9.257 -3.162 1.00 89.69 95 GLY A O 1
ATOM 754 N N . GLY A 1 96 ? 9.642 -8.757 -2.128 1.00 89.69 96 GLY A N 1
ATOM 755 C CA . GLY A 1 96 ? 10.239 -10.090 -2.282 1.00 89.69 96 GLY A CA 1
ATOM 756 C C . GLY A 1 96 ? 10.868 -10.359 -3.653 1.00 89.69 96 GLY A C 1
ATOM 757 O O . GLY A 1 96 ? 10.929 -11.506 -4.083 1.00 89.69 96 GLY A O 1
ATOM 758 N N . GLY A 1 97 ? 11.321 -9.320 -4.362 1.00 90.25 97 GLY A N 1
ATOM 759 C CA . GLY A 1 97 ? 12.136 -9.476 -5.575 1.00 90.25 97 GLY A CA 1
ATOM 760 C C . GLY A 1 97 ? 11.352 -9.745 -6.864 1.00 90.25 97 GLY A C 1
ATOM 761 O O . GLY A 1 97 ? 11.793 -10.514 -7.714 1.00 90.25 97 GLY A O 1
ATOM 762 N N . CYS A 1 98 ? 10.189 -9.113 -7.043 1.00 91.81 98 CYS A N 1
ATOM 763 C CA . CYS A 1 98 ? 9.429 -9.219 -8.294 1.00 91.81 98 CYS A CA 1
ATOM 764 C C . CYS A 1 98 ? 9.949 -8.262 -9.387 1.00 91.81 98 CYS A C 1
ATOM 766 O O . CYS A 1 98 ? 10.808 -7.416 -9.154 1.00 91.81 98 CYS A O 1
ATOM 768 N N . SER A 1 99 ? 9.430 -8.365 -10.615 1.00 93.62 99 SER A N 1
ATOM 769 C CA . SER A 1 99 ? 9.816 -7.423 -11.674 1.00 93.62 99 SER A CA 1
ATOM 770 C C . SER A 1 99 ? 9.197 -6.034 -11.466 1.00 93.62 99 SER A C 1
ATOM 772 O O . SER A 1 99 ? 8.057 -5.908 -11.016 1.00 93.62 99 SER A O 1
ATOM 774 N N . ILE A 1 100 ? 9.900 -4.981 -11.904 1.00 94.06 100 ILE A N 1
ATOM 775 C CA . ILE A 1 100 ? 9.430 -3.577 -11.873 1.00 94.06 100 ILE A CA 1
ATOM 776 C C . ILE A 1 100 ? 8.030 -3.436 -12.495 1.00 94.06 100 ILE A C 1
ATOM 778 O O . ILE A 1 100 ? 7.166 -2.722 -11.986 1.00 94.06 100 ILE A O 1
ATOM 782 N N . LYS A 1 101 ? 7.780 -4.147 -13.600 1.00 92.69 101 LYS A N 1
ATOM 783 C CA . LYS A 1 101 ? 6.481 -4.141 -14.282 1.00 92.69 101 LYS A CA 1
ATOM 784 C C . LYS A 1 101 ? 5.379 -4.769 -13.427 1.00 92.69 101 LYS A C 1
ATOM 786 O O . LYS A 1 101 ? 4.247 -4.294 -13.461 1.00 92.69 101 LYS A O 1
ATOM 791 N N . THR A 1 102 ? 5.706 -5.816 -12.671 1.00 93.38 102 THR A N 1
ATOM 792 C CA . THR A 1 102 ? 4.759 -6.494 -11.778 1.00 93.38 102 THR A CA 1
ATOM 793 C C . THR A 1 102 ? 4.369 -5.583 -10.630 1.00 93.38 102 THR A C 1
ATOM 795 O O . THR A 1 102 ? 3.180 -5.327 -10.458 1.00 93.38 102 THR A O 1
ATOM 798 N N . ILE A 1 103 ? 5.342 -5.019 -9.911 1.00 94.88 103 ILE A N 1
ATOM 799 C CA . ILE A 1 103 ? 5.030 -4.147 -8.776 1.00 94.88 103 ILE A CA 1
ATOM 800 C C . ILE A 1 103 ? 4.328 -2.865 -9.221 1.00 94.88 103 ILE A C 1
ATOM 802 O O . ILE A 1 103 ? 3.374 -2.439 -8.586 1.00 94.88 103 ILE A O 1
ATOM 806 N N . SER A 1 104 ? 4.712 -2.285 -10.365 1.00 93.69 104 SER A N 1
ATOM 807 C CA . SER A 1 104 ? 4.033 -1.098 -10.893 1.00 93.69 104 SER A CA 1
ATOM 808 C C . SER A 1 104 ? 2.572 -1.387 -11.239 1.00 93.69 104 SER A C 1
ATOM 810 O O . SER A 1 104 ? 1.703 -0.548 -10.997 1.00 93.69 104 SER A O 1
ATOM 812 N N . ARG A 1 105 ? 2.292 -2.589 -11.768 1.00 92.25 105 ARG A N 1
ATOM 813 C CA . ARG A 1 105 ? 0.927 -3.058 -12.016 1.00 92.25 105 ARG A CA 1
ATOM 814 C C . ARG A 1 105 ? 0.165 -3.222 -10.710 1.00 92.25 105 ARG A C 1
ATOM 816 O O . ARG A 1 105 ? -0.959 -2.754 -10.631 1.00 92.25 105 ARG A O 1
ATOM 823 N N . GLU A 1 106 ? 0.753 -3.879 -9.718 1.00 92.88 106 GLU A N 1
ATOM 824 C CA . GLU A 1 106 ? 0.102 -4.102 -8.425 1.00 92.88 106 GLU A CA 1
ATOM 825 C C . GLU A 1 106 ? -0.179 -2.795 -7.689 1.00 92.88 106 GLU A C 1
ATOM 827 O O . GLU A 1 106 ? -1.301 -2.608 -7.239 1.00 92.88 106 GLU A O 1
ATOM 832 N N . ILE A 1 107 ? 0.760 -1.845 -7.676 1.00 94.88 107 ILE A N 1
ATOM 833 C CA . ILE A 1 107 ? 0.519 -0.487 -7.166 1.00 94.88 107 ILE A CA 1
ATOM 834 C C . ILE A 1 107 ? -0.698 0.129 -7.865 1.00 94.88 107 ILE A C 1
ATOM 836 O O . ILE A 1 107 ? -1.603 0.607 -7.194 1.00 94.88 107 ILE A O 1
ATOM 840 N N . GLY A 1 108 ? -0.772 0.047 -9.198 1.00 93.50 108 GLY A N 1
ATOM 841 C CA . GLY A 1 108 ? -1.922 0.554 -9.952 1.00 93.50 108 GLY A CA 1
ATOM 842 C C . GLY A 1 108 ? -3.243 -0.163 -9.640 1.00 93.50 108 GLY A C 1
ATOM 843 O O . GLY A 1 108 ? -4.302 0.452 -9.731 1.00 93.50 108 GLY A O 1
ATOM 844 N N . LEU A 1 109 ? -3.204 -1.446 -9.259 1.00 93.81 109 LEU A N 1
ATOM 845 C CA . LEU A 1 109 ? -4.390 -2.160 -8.780 1.00 93.81 109 LEU A CA 1
ATOM 846 C C . LEU A 1 109 ? -4.825 -1.629 -7.416 1.00 93.81 109 LEU A C 1
ATOM 848 O O . LEU A 1 109 ? -5.995 -1.324 -7.252 1.00 93.81 109 LEU A O 1
ATOM 852 N N . TYR A 1 110 ? -3.904 -1.453 -6.470 1.00 95.31 110 TYR A N 1
ATOM 853 C CA . TYR A 1 110 ? -4.233 -0.906 -5.152 1.00 95.31 110 TYR A CA 1
ATOM 854 C C . TYR A 1 110 ? -4.721 0.549 -5.222 1.00 95.31 110 TYR A C 1
ATOM 856 O O . TYR A 1 110 ? -5.672 0.904 -4.529 1.00 95.31 110 TYR A O 1
ATOM 864 N N . GLU A 1 111 ? -4.122 1.377 -6.085 1.00 94.44 111 GLU A N 1
ATOM 865 C CA . GLU A 1 111 ? -4.631 2.719 -6.411 1.00 94.44 111 GLU A CA 1
ATOM 866 C C . GLU A 1 111 ? -6.048 2.629 -6.996 1.00 94.44 111 GLU A C 1
ATOM 868 O O . GLU A 1 111 ? -6.953 3.343 -6.573 1.00 94.44 111 GLU A O 1
ATOM 873 N N . GLY A 1 112 ? -6.266 1.697 -7.929 1.00 91.62 112 GLY A N 1
ATOM 874 C CA . GLY A 1 112 ? -7.577 1.421 -8.510 1.00 91.62 112 GLY A CA 1
ATOM 875 C C . GLY A 1 112 ? -8.611 0.963 -7.483 1.00 91.62 112 GLY A C 1
ATOM 876 O O . GLY A 1 112 ? -9.776 1.303 -7.632 1.00 91.62 112 GLY A O 1
ATOM 877 N N . LEU A 1 113 ? -8.196 0.257 -6.434 1.00 92.38 113 LEU A N 1
ATOM 878 C CA . LEU A 1 113 ? -9.039 -0.160 -5.312 1.00 92.38 113 LEU A CA 1
ATOM 879 C C . LEU A 1 113 ? -9.229 0.940 -4.259 1.00 92.38 113 LEU A C 1
ATOM 881 O O . LEU A 1 113 ? -9.934 0.721 -3.283 1.00 92.38 113 LEU A O 1
ATOM 885 N N . GLY A 1 114 ? -8.614 2.113 -4.425 1.00 94.31 114 GLY A N 1
ATOM 886 C CA . GLY A 1 114 ? -8.708 3.214 -3.468 1.00 94.31 114 GLY A CA 1
ATOM 887 C C . GLY A 1 114 ? -7.916 3.002 -2.175 1.00 94.31 114 GLY A C 1
ATOM 888 O O . GLY A 1 114 ? -8.126 3.753 -1.225 1.00 94.31 114 GLY A O 1
ATOM 889 N N . LEU A 1 115 ? -7.006 2.022 -2.131 1.00 95.75 115 LEU A N 1
ATOM 890 C CA . LEU A 1 115 ? -6.168 1.716 -0.960 1.00 95.75 115 LEU A CA 1
ATOM 891 C C . LEU A 1 115 ? -4.957 2.647 -0.836 1.00 95.75 115 LEU A C 1
ATOM 893 O O . LEU A 1 115 ? -4.444 2.865 0.264 1.00 95.75 115 LEU A O 1
ATOM 897 N N . PHE A 1 116 ? -4.521 3.208 -1.966 1.00 96.44 116 PHE A N 1
ATOM 898 C CA . PHE A 1 116 ? -3.523 4.267 -2.000 1.00 96.44 116 PHE A CA 1
ATOM 899 C C . PHE A 1 116 ? -3.940 5.402 -2.925 1.00 96.44 116 PHE A C 1
ATOM 901 O O . PHE A 1 116 ? -4.484 5.183 -4.007 1.00 96.44 116 PHE A O 1
ATOM 908 N N . ILE A 1 117 ? -3.540 6.611 -2.549 1.00 94.94 117 ILE A N 1
ATOM 909 C CA . ILE A 1 117 ? -3.451 7.748 -3.458 1.00 94.94 117 ILE A CA 1
ATOM 910 C C . ILE A 1 117 ? -1.971 7.959 -3.768 1.00 94.94 117 ILE A C 1
ATOM 912 O O . ILE A 1 117 ? -1.189 8.372 -2.907 1.00 94.94 117 ILE A O 1
ATOM 916 N N . GLY A 1 118 ? -1.582 7.622 -4.997 1.00 93.94 118 GLY A N 1
ATOM 917 C CA . GLY A 1 118 ? -0.211 7.746 -5.470 1.00 93.94 118 GLY A CA 1
ATOM 918 C C . GLY A 1 118 ? 0.081 9.108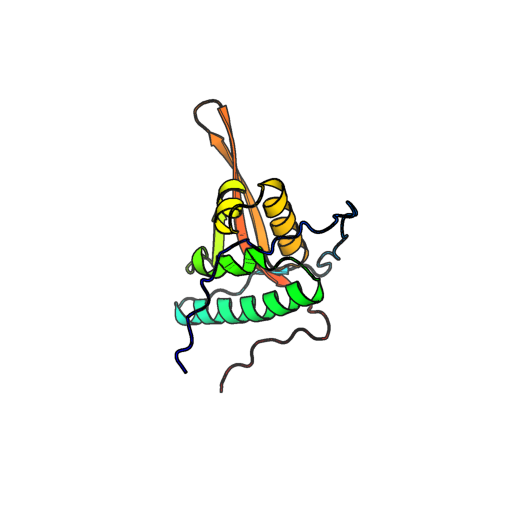 -6.088 1.00 93.94 118 GLY A C 1
ATOM 919 O O . GLY A 1 118 ? -0.676 9.624 -6.907 1.00 93.94 118 GLY A O 1
ATOM 920 N N . THR A 1 119 ? 1.236 9.669 -5.751 1.00 94.94 119 THR A N 1
ATOM 921 C CA . THR A 1 119 ? 1.828 10.815 -6.451 1.00 94.94 119 THR A CA 1
ATOM 922 C C . THR A 1 119 ? 3.167 10.410 -7.049 1.00 94.94 119 THR A C 1
ATOM 924 O O . THR A 1 119 ? 3.838 9.506 -6.547 1.00 94.94 119 THR A O 1
ATOM 927 N N . ARG A 1 120 ? 3.552 11.044 -8.159 1.00 93.81 120 ARG A N 1
ATOM 928 C CA . ARG A 1 120 ? 4.787 10.725 -8.884 1.00 93.81 120 ARG A CA 1
ATOM 929 C C . ARG A 1 120 ? 5.653 11.965 -8.976 1.00 93.81 120 ARG A C 1
ATOM 931 O O . ARG A 1 120 ? 5.174 13.019 -9.388 1.00 93.81 120 ARG A O 1
ATOM 938 N N . ARG A 1 121 ? 6.929 11.827 -8.636 1.00 92.75 121 ARG A N 1
ATOM 939 C CA . ARG A 1 121 ? 7.945 12.858 -8.839 1.00 92.75 121 ARG A CA 1
ATOM 940 C C . ARG A 1 121 ? 9.051 12.308 -9.717 1.00 92.75 121 ARG A C 1
ATOM 942 O O . ARG A 1 121 ? 9.508 11.184 -9.530 1.00 92.75 121 ARG A O 1
ATOM 949 N N . ARG A 1 122 ? 9.449 13.104 -10.704 1.00 90.56 122 ARG A N 1
ATOM 950 C CA . ARG A 1 122 ? 10.500 12.758 -11.658 1.00 90.56 122 ARG A CA 1
ATOM 951 C C . ARG A 1 122 ? 11.685 13.670 -11.427 1.00 90.56 122 ARG A C 1
ATOM 953 O O . ARG A 1 122 ? 11.544 14.887 -11.494 1.00 90.56 122 ARG A O 1
ATOM 960 N N . HIS A 1 123 ? 12.838 13.071 -11.180 1.00 85.44 123 HIS A N 1
ATOM 961 C CA . HIS A 1 123 ? 14.091 13.784 -10.987 1.00 85.44 123 HIS A CA 1
ATOM 962 C C . HIS A 1 123 ? 15.079 13.340 -12.060 1.00 85.44 123 HIS A C 1
ATOM 964 O O . HIS A 1 123 ? 15.193 12.148 -12.350 1.00 85.44 123 HIS A O 1
ATOM 970 N N . LYS A 1 124 ? 15.779 14.297 -12.672 1.00 85.81 124 LYS A N 1
ATOM 971 C CA . LYS A 1 124 ? 16.906 13.976 -13.551 1.00 85.81 124 LYS A CA 1
ATOM 972 C C . LYS A 1 124 ? 18.051 13.445 -12.696 1.00 85.81 124 LYS A C 1
ATOM 974 O O . LYS A 1 124 ? 18.336 14.006 -11.640 1.00 85.81 124 LYS A O 1
ATOM 979 N N . ILE A 1 125 ? 18.683 12.372 -13.153 1.00 85.25 125 ILE A N 1
ATOM 980 C CA . ILE A 1 125 ? 19.838 11.778 -12.478 1.00 85.25 125 ILE A CA 1
ATOM 981 C C . ILE A 1 125 ? 21.112 12.379 -13.098 1.00 85.25 125 ILE A C 1
ATOM 983 O O . ILE A 1 125 ? 21.151 12.565 -14.321 1.00 85.25 125 ILE A O 1
ATOM 987 N N . PRO A 1 126 ? 22.152 12.689 -12.303 1.00 74.06 126 PRO A N 1
ATOM 988 C CA . PRO A 1 126 ? 23.470 13.012 -12.844 1.00 74.06 126 PRO A CA 1
ATOM 989 C C . PRO A 1 126 ? 23.972 11.865 -13.738 1.00 74.06 126 PRO A C 1
ATOM 991 O O . PRO A 1 126 ? 23.954 10.713 -13.319 1.00 74.06 126 PRO A O 1
ATOM 994 N N . GLY A 1 127 ? 24.383 12.168 -14.974 1.00 78.38 127 GLY A N 1
ATOM 995 C CA . GLY A 1 127 ? 24.784 11.155 -15.967 1.00 78.38 127 GLY A CA 1
ATOM 996 C C . GLY A 1 127 ? 23.700 10.766 -16.982 1.00 78.38 127 GLY A C 1
ATOM 997 O O . GLY A 1 127 ? 23.956 9.957 -17.868 1.00 78.38 127 GLY A O 1
ATOM 998 N N . GLY A 1 128 ? 22.515 11.380 -16.908 1.00 78.81 128 GLY A N 1
ATOM 999 C CA . GLY A 1 128 ? 21.415 11.138 -17.842 1.00 78.81 128 GLY A CA 1
ATOM 1000 C C . GLY A 1 128 ? 20.393 10.135 -17.303 1.00 78.81 128 GLY A C 1
ATOM 1001 O O . GLY A 1 128 ? 20.684 9.288 -16.466 1.00 78.81 128 GLY A O 1
ATOM 1002 N N . GLY A 1 129 ? 19.148 10.265 -17.764 1.00 82.62 129 GLY A N 1
ATOM 1003 C CA . GLY A 1 129 ? 18.020 9.454 -17.301 1.00 82.62 129 GLY A CA 1
ATOM 1004 C C . GLY A 1 129 ? 17.093 10.165 -16.310 1.00 82.62 129 GLY A C 1
ATOM 1005 O O . GLY A 1 129 ? 17.335 11.291 -15.865 1.00 82.62 129 GLY A O 1
ATOM 1006 N N . ILE A 1 130 ? 15.975 9.503 -16.007 1.00 83.69 130 ILE A N 1
ATOM 1007 C CA . ILE A 1 130 ? 14.913 10.004 -15.130 1.00 83.69 130 ILE A CA 1
ATOM 1008 C C . ILE A 1 130 ? 14.673 8.969 -14.037 1.00 83.69 130 ILE A C 1
ATOM 1010 O O . ILE A 1 130 ? 14.318 7.830 -14.335 1.00 83.69 130 ILE A O 1
ATOM 1014 N N . ASN A 1 131 ? 14.810 9.382 -12.778 1.00 85.56 131 ASN A N 1
ATOM 1015 C CA . ASN A 1 131 ? 14.336 8.605 -11.646 1.00 85.56 131 ASN A CA 1
ATOM 1016 C C . ASN A 1 131 ? 12.884 8.989 -11.338 1.00 85.56 131 ASN A C 1
ATOM 1018 O O . ASN A 1 131 ? 12.593 10.164 -11.102 1.00 85.56 131 ASN A O 1
ATOM 1022 N N . GLU A 1 132 ? 11.972 8.017 -11.349 1.00 91.06 132 GLU A N 1
ATOM 1023 C CA . GLU A 1 132 ? 10.571 8.217 -10.963 1.00 91.06 132 GLU A CA 1
ATOM 1024 C C . GLU A 1 132 ? 10.351 7.660 -9.554 1.00 91.06 132 GLU A C 1
ATOM 1026 O O . GLU A 1 132 ? 10.340 6.445 -9.343 1.00 91.06 132 GLU A O 1
ATOM 1031 N N . VAL A 1 133 ? 10.146 8.565 -8.600 1.00 94.06 133 VAL A N 1
ATOM 1032 C CA . VAL A 1 133 ? 9.763 8.243 -7.226 1.00 94.06 133 VAL A CA 1
ATOM 1033 C C . VAL A 1 133 ? 8.246 8.303 -7.126 1.00 94.06 133 VAL A C 1
ATOM 1035 O O . VAL A 1 133 ? 7.615 9.265 -7.575 1.00 94.06 133 VAL A O 1
ATOM 1038 N N . ARG A 1 134 ? 7.652 7.273 -6.532 1.00 95.19 134 ARG A N 1
ATOM 1039 C CA . ARG A 1 134 ? 6.235 7.232 -6.189 1.00 95.19 134 ARG A CA 1
ATOM 1040 C C . ARG A 1 134 ? 6.076 7.386 -4.690 1.00 95.19 134 ARG A C 1
ATOM 1042 O O . ARG A 1 134 ? 6.759 6.707 -3.931 1.00 95.19 134 ARG A O 1
ATOM 1049 N N . THR A 1 135 ? 5.147 8.238 -4.288 1.00 96.75 135 THR A N 1
ATOM 1050 C CA . THR 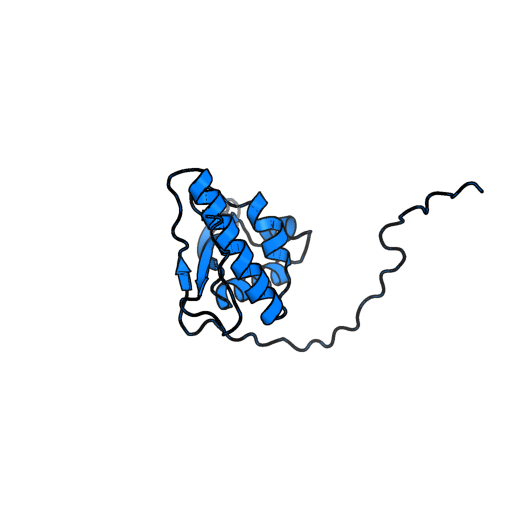A 1 135 ? 4.708 8.363 -2.900 1.00 96.75 135 THR A CA 1
ATOM 1051 C C . THR A 1 135 ? 3.271 7.884 -2.819 1.00 96.75 135 THR A C 1
ATOM 1053 O O . THR A 1 135 ? 2.384 8.481 -3.429 1.00 96.75 135 THR A O 1
ATOM 1056 N N . LEU A 1 136 ? 3.057 6.797 -2.089 1.00 96.81 136 LEU A N 1
ATOM 1057 C CA . LEU A 1 136 ? 1.768 6.165 -1.855 1.00 96.81 136 LEU A CA 1
ATOM 1058 C C . LEU A 1 136 ? 1.261 6.612 -0.490 1.00 96.81 136 LEU A C 1
ATOM 1060 O O . LEU A 1 136 ? 1.873 6.289 0.527 1.00 96.81 136 LEU A O 1
ATOM 1064 N N . ARG A 1 137 ? 0.165 7.367 -0.460 1.00 96.06 137 ARG A N 1
ATOM 1065 C CA . ARG A 1 137 ? -0.513 7.738 0.785 1.00 96.06 137 ARG A CA 1
ATOM 1066 C C . ARG A 1 137 ? -1.651 6.771 1.060 1.00 96.06 137 ARG A C 1
ATOM 1068 O O . ARG A 1 137 ? -2.419 6.500 0.140 1.00 96.06 137 ARG A O 1
ATOM 1075 N N . LEU A 1 138 ? -1.770 6.298 2.301 1.00 96.69 138 LEU A N 1
ATOM 1076 C CA . LEU A 1 138 ? -2.876 5.425 2.694 1.00 96.69 138 LEU A CA 1
ATOM 1077 C C . LEU A 1 138 ? -4.223 6.122 2.464 1.00 96.69 138 LEU A C 1
ATOM 1079 O O . LEU A 1 138 ? -4.409 7.301 2.793 1.00 96.69 138 LEU A O 1
ATOM 1083 N N . SER A 1 139 ? -5.161 5.383 1.891 1.00 95.75 139 SER A N 1
ATOM 1084 C CA . SER A 1 139 ? -6.528 5.829 1.648 1.00 95.75 139 SER A CA 1
ATOM 1085 C C . SER A 1 139 ? -7.495 4.659 1.749 1.00 95.75 139 SER A C 1
ATOM 1087 O O . SER A 1 139 ? -7.082 3.501 1.701 1.00 95.75 139 SER A O 1
ATOM 1089 N N . LEU A 1 140 ? -8.781 4.971 1.855 1.00 94.31 140 LEU A N 1
ATOM 1090 C CA . LEU A 1 140 ? -9.857 3.997 1.705 1.00 94.31 140 LEU A CA 1
ATOM 1091 C C . LEU A 1 140 ? -10.881 4.495 0.674 1.00 94.31 140 LEU A C 1
ATOM 1093 O O . LEU A 1 140 ? -11.009 5.709 0.461 1.00 94.31 140 LEU A O 1
ATOM 1097 N N . PRO A 1 141 ? -11.616 3.584 0.013 1.00 92.62 141 PRO A N 1
ATOM 1098 C CA . PRO A 1 141 ? -12.795 3.933 -0.774 1.00 92.62 141 PRO A CA 1
ATOM 1099 C C . PRO A 1 141 ? -13.790 4.780 0.021 1.00 92.62 141 PRO A C 1
ATOM 1101 O O . PRO A 1 141 ? -13.996 4.544 1.208 1.00 92.62 141 PRO A O 1
ATOM 1104 N N . LYS A 1 142 ? -14.468 5.726 -0.641 1.00 89.44 142 LYS A N 1
ATOM 1105 C CA . LYS A 1 142 ? -15.581 6.471 -0.016 1.00 89.44 142 LYS A CA 1
ATOM 1106 C C . LYS A 1 142 ? -16.733 5.568 0.406 1.00 89.44 142 LYS A C 1
ATOM 1108 O O . LYS A 1 142 ? -17.415 5.839 1.385 1.00 89.44 142 LYS A O 1
ATOM 1113 N N . THR A 1 143 ? -16.971 4.539 -0.393 1.00 85.50 143 THR A N 1
ATOM 1114 C CA . THR A 1 143 ? -18.050 3.578 -0.215 1.00 85.50 143 THR A CA 1
ATOM 1115 C C . THR A 1 143 ? -17.451 2.191 -0.276 1.00 85.50 143 THR A C 1
ATOM 1117 O O . THR A 1 143 ? -16.711 1.883 -1.215 1.00 85.50 143 THR A O 1
ATOM 1120 N N . PHE A 1 144 ? -17.799 1.359 0.691 1.00 82.44 144 PHE A N 1
ATOM 1121 C CA . PHE A 1 144 ? -17.378 -0.030 0.720 1.00 82.44 144 PHE A CA 1
ATOM 1122 C C . PHE A 1 144 ? -18.405 -0.930 0.035 1.00 82.44 144 PHE A C 1
ATOM 1124 O O . PHE A 1 144 ? -19.597 -0.623 0.001 1.00 82.44 144 PHE A O 1
ATOM 1131 N N . ALA A 1 145 ? -17.931 -2.050 -0.511 1.00 81.44 145 ALA A N 1
ATOM 1132 C CA . ALA A 1 145 ? -18.814 -3.131 -0.920 1.00 81.44 145 ALA A CA 1
ATOM 1133 C C . ALA A 1 145 ? -19.538 -3.713 0.314 1.00 81.44 145 ALA A C 1
ATOM 1135 O O . ALA A 1 145 ? -18.938 -3.768 1.394 1.00 81.44 145 ALA A O 1
ATOM 1136 N N . PRO A 1 146 ? -20.801 -4.157 0.170 1.00 76.69 146 PRO A N 1
ATOM 1137 C CA . PRO A 1 146 ? -21.541 -4.793 1.255 1.00 76.69 146 PRO A CA 1
ATOM 1138 C C . PRO A 1 146 ? -20.797 -6.063 1.688 1.00 76.69 146 PRO A C 1
ATOM 1140 O O . PRO A 1 146 ? -20.696 -7.015 0.920 1.00 76.69 146 PRO A O 1
ATOM 1143 N N . GLY A 1 147 ? -20.220 -6.045 2.891 1.00 83.44 147 GLY A N 1
ATOM 1144 C CA . GLY A 1 147 ? -19.415 -7.143 3.438 1.00 83.44 147 GLY A CA 1
ATOM 1145 C C . GLY A 1 147 ? -18.031 -6.733 3.941 1.00 83.44 147 GLY A C 1
ATOM 1146 O O . GLY A 1 147 ? -17.409 -7.512 4.650 1.00 83.44 147 GLY A O 1
ATOM 1147 N N . ILE A 1 148 ? -17.560 -5.525 3.621 1.00 86.56 148 ILE A N 1
ATOM 1148 C CA . ILE A 1 148 ? -16.351 -4.984 4.252 1.00 86.56 148 ILE A CA 1
ATOM 1149 C C . ILE A 1 148 ? -16.747 -4.315 5.565 1.00 86.56 148 ILE A C 1
ATOM 1151 O O . ILE A 1 148 ? -17.562 -3.389 5.571 1.00 86.56 148 ILE A O 1
ATOM 1155 N N . THR A 1 149 ? -16.153 -4.767 6.663 1.00 88.31 149 THR A N 1
ATOM 1156 C CA . THR A 1 149 ? -16.393 -4.234 8.006 1.00 88.31 149 THR A CA 1
ATOM 1157 C C . THR A 1 149 ? -15.196 -3.436 8.508 1.00 88.31 149 THR A C 1
ATOM 1159 O O . THR A 1 149 ? -14.047 -3.722 8.165 1.00 88.31 149 THR A O 1
ATOM 1162 N N . MET A 1 150 ? -15.468 -2.430 9.339 1.00 85.06 150 MET A N 1
ATOM 1163 C CA . MET A 1 150 ? -14.428 -1.747 10.108 1.00 85.06 150 MET A CA 1
ATOM 1164 C C . MET A 1 150 ? -13.997 -2.616 11.291 1.00 85.06 150 MET A C 1
ATOM 1166 O O . MET A 1 150 ? -14.752 -3.482 11.733 1.00 85.06 150 MET A O 1
ATOM 1170 N N . ARG A 1 151 ? -12.794 -2.363 11.816 1.00 87.31 151 ARG A N 1
ATOM 1171 C CA . ARG A 1 151 ? -12.377 -2.932 13.098 1.00 87.31 151 ARG A CA 1
ATOM 1172 C C . ARG A 1 151 ? -13.313 -2.394 14.184 1.00 87.31 151 ARG A C 1
ATOM 1174 O O . ARG A 1 151 ? -13.535 -1.186 14.248 1.00 87.31 151 ARG A O 1
ATOM 1181 N N . GLU A 1 152 ? -13.873 -3.273 15.007 1.00 75.31 152 GLU A N 1
ATOM 1182 C CA . GLU A 1 152 ? -14.596 -2.842 16.203 1.00 75.31 152 GLU A CA 1
ATOM 1183 C C . GLU A 1 152 ? -13.589 -2.193 17.158 1.00 75.31 152 GLU A C 1
ATOM 1185 O O . GLU A 1 152 ? -12.512 -2.741 17.401 1.00 75.31 152 GLU A O 1
ATOM 1190 N N . ALA A 1 153 ? -13.897 -0.988 17.641 1.00 57.91 153 ALA A N 1
ATOM 1191 C CA . ALA A 1 153 ? -13.125 -0.410 18.728 1.00 57.91 153 ALA A CA 1
ATOM 1192 C C . ALA A 1 153 ? -13.403 -1.261 19.971 1.00 57.91 153 ALA A C 1
ATOM 1194 O O . ALA A 1 153 ? -14.565 -1.386 20.359 1.00 57.91 153 ALA A O 1
ATOM 1195 N N . ASP A 1 154 ? -12.363 -1.858 20.560 1.00 49.00 154 ASP A N 1
ATOM 1196 C CA . ASP A 1 154 ? -12.504 -2.456 21.888 1.00 49.00 154 ASP A CA 1
ATOM 1197 C C . ASP A 1 154 ? -13.025 -1.364 22.850 1.00 49.00 154 ASP A C 1
ATOM 1199 O O . ASP A 1 154 ? -12.482 -0.250 22.825 1.00 49.00 154 ASP A O 1
ATOM 1203 N N . PRO A 1 155 ? -14.092 -1.638 23.625 1.00 44.25 155 PRO A N 1
ATOM 1204 C CA . PRO A 1 155 ? -14.703 -0.674 24.540 1.00 44.25 155 PRO A CA 1
ATOM 1205 C C . PRO A 1 155 ? -13.771 -0.208 25.668 1.00 44.25 155 PRO A C 1
ATOM 1207 O O . PRO A 1 155 ? -12.869 -0.974 26.081 1.00 44.25 155 PRO A O 1
#

Secondary structure (DSSP, 8-state):
--PPPP---TTTT-PPP----PPPPPPP-TT-EEEPPPPSSHHHHHHHHHHHHHHHHHHHHHTT--THHHHHHHHH-BTTTTEEEEEHHHHHHHTTS--HHHHHHHHHHHHHTTSEEEEEEEEEPTTS-EEEEEEEEEEEESS--TT--PPPPP-

Radius of gyration: 18.79 Å; chains: 1; bounding box: 46×58×45 Å

Foldseek 3Di:
DDDDPPPPDPPPPDDDDDDPPDDDDFQFLPQAKDFQDADPDLVSLVLSVVQLLLLLVVLCVVRVADCLCVVQCVVQQPSVQQKHKDFLCVSCVSSPNHDSVVSVVSVVVCVRQRQWDKDWDWDADPVGDITIMIMTHGIHRPDDDPPRDTDDDDD

Sequence (155 aa):
MTMQPSTFIPGADVKNPRWTGKRKKIPRCTSGSIHMTWGKTIKECEDAFADWHHCALQIVHAENVSFRLLAFVRQYLNMKTGTISGTNLEFAKMGGGCSIKTISREIGLYEGLGLFIGTRRRHKIPGGGINEVRTLRLSLPKTFAPGITMREADP